Protein AF-A0A6P0IQH0-F1 (afdb_monomer_lite)

Structure (mmCIF, N/CA/C/O backbone):
data_AF-A0A6P0IQH0-F1
#
_entry.id   AF-A0A6P0IQH0-F1
#
loop_
_atom_site.group_PDB
_atom_site.id
_atom_site.type_symbol
_atom_site.label_atom_id
_atom_site.label_alt_id
_atom_site.label_comp_id
_atom_site.label_asym_id
_atom_site.label_entity_id
_atom_site.label_seq_id
_atom_site.pdbx_PDB_ins_code
_atom_site.Cartn_x
_atom_site.Cartn_y
_atom_site.Cartn_z
_atom_site.occupancy
_atom_site.B_iso_or_equiv
_atom_site.auth_seq_id
_atom_site.auth_comp_id
_atom_site.auth_asym_id
_atom_site.auth_atom_id
_atom_site.pdbx_PDB_model_num
ATOM 1 N N . ALA A 1 1 ? 4.541 5.870 0.757 1.00 50.22 1 ALA A N 1
ATOM 2 C CA . ALA A 1 1 ? 3.818 6.129 2.022 1.00 50.22 1 ALA A CA 1
ATOM 3 C C . ALA A 1 1 ? 2.571 5.247 2.067 1.00 50.22 1 ALA A C 1
ATOM 5 O O . ALA A 1 1 ? 1.857 5.208 1.075 1.00 50.22 1 ALA A O 1
ATOM 6 N N . GLN A 1 2 ? 2.334 4.503 3.152 1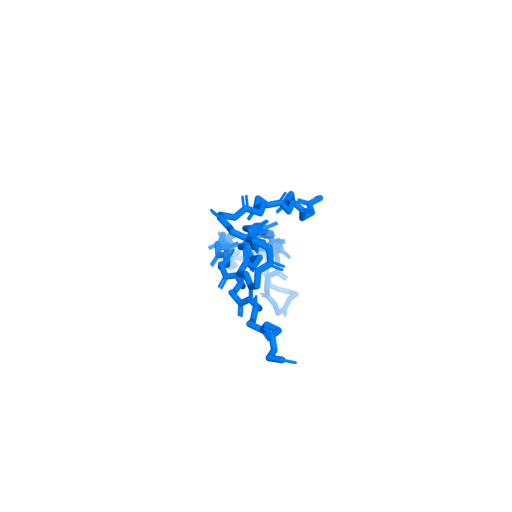.00 55.88 2 GLN A N 1
ATOM 7 C CA . GLN A 1 2 ? 1.111 3.702 3.332 1.00 55.88 2 GLN A CA 1
ATOM 8 C C . GLN A 1 2 ? 0.106 4.547 4.131 1.00 55.88 2 GLN A C 1
ATOM 10 O O . GLN A 1 2 ? 0.320 4.779 5.321 1.00 55.88 2 GLN A O 1
ATOM 15 N N . TYR A 1 3 ? -0.948 5.056 3.486 1.00 58.62 3 TYR A N 1
ATOM 16 C CA . TYR A 1 3 ? -2.018 5.784 4.181 1.00 58.62 3 TYR A CA 1
ATOM 17 C C . TYR A 1 3 ? -2.897 4.781 4.929 1.00 58.62 3 TYR A C 1
ATOM 19 O O . TYR A 1 3 ? -3.222 3.733 4.3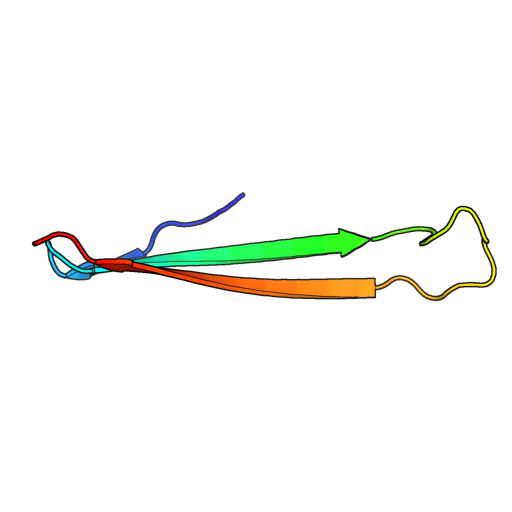87 1.00 58.62 3 TYR A O 1
ATOM 27 N N . LYS A 1 4 ? -3.259 5.068 6.179 1.00 57.50 4 LYS A N 1
ATOM 28 C CA . LYS A 1 4 ? -4.099 4.205 7.022 1.00 57.50 4 LYS A CA 1
ATOM 29 C C . LYS A 1 4 ? -5.495 4.820 7.104 1.00 57.50 4 LYS A C 1
ATOM 31 O O . LYS A 1 4 ? -5.654 5.847 7.753 1.00 57.50 4 LYS A O 1
ATOM 36 N N . PHE A 1 5 ? -6.485 4.202 6.465 1.00 64.81 5 PHE A N 1
ATOM 37 C CA . PHE A 1 5 ? -7.894 4.589 6.543 1.00 64.81 5 PHE A CA 1
ATOM 38 C C . PHE A 1 5 ? -8.613 3.701 7.570 1.00 64.81 5 PHE A C 1
ATOM 40 O O . PHE A 1 5 ? -8.874 2.524 7.290 1.00 64.81 5 PHE A O 1
ATOM 47 N N . PRO A 1 6 ? -8.909 4.209 8.778 1.00 62.16 6 PRO A N 1
ATOM 48 C CA . PRO A 1 6 ? -9.749 3.493 9.727 1.00 62.16 6 PRO A CA 1
ATOM 49 C C . PRO A 1 6 ? -11.207 3.536 9.244 1.00 62.16 6 PRO A C 1
ATOM 51 O O . PRO A 1 6 ? -11.862 4.568 9.343 1.00 62.16 6 PRO A O 1
ATOM 54 N N . ILE A 1 7 ? -11.712 2.416 8.716 1.00 61.38 7 ILE A N 1
ATOM 55 C CA . ILE A 1 7 ? -13.126 2.271 8.314 1.00 61.38 7 ILE A CA 1
ATOM 56 C C . ILE A 1 7 ? -14.012 2.103 9.565 1.00 61.38 7 ILE A C 1
ATOM 58 O O . ILE A 1 7 ? -15.171 2.499 9.582 1.00 61.38 7 ILE A O 1
ATOM 62 N N 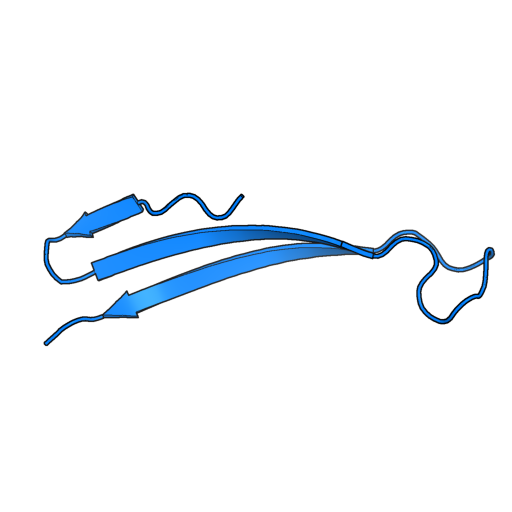. THR A 1 8 ? -13.462 1.519 10.635 1.00 65.06 8 THR A N 1
ATOM 63 C CA . THR A 1 8 ? -14.099 1.321 11.952 1.00 65.06 8 THR A CA 1
ATOM 64 C C . THR A 1 8 ? -13.009 1.156 13.025 1.00 65.06 8 THR A C 1
ATOM 66 O O . THR A 1 8 ? -11.854 0.904 12.684 1.00 65.06 8 THR A O 1
ATOM 69 N N . LYS A 1 9 ? -13.332 1.247 14.332 1.00 67.69 9 LYS A N 1
ATOM 70 C CA . LYS A 1 9 ? -12.344 1.059 15.433 1.00 67.69 9 LYS A CA 1
ATOM 71 C C . LYS A 1 9 ? -11.572 -0.273 15.356 1.00 67.69 9 LYS A C 1
ATOM 73 O O . LYS A 1 9 ? -10.460 -0.367 15.870 1.00 67.69 9 LYS A O 1
ATOM 78 N N . ASN A 1 10 ? -12.150 -1.268 14.688 1.00 74.19 10 ASN A N 1
ATOM 79 C CA . ASN A 1 10 ? -11.647 -2.634 14.584 1.00 74.19 10 ASN A CA 1
ATOM 80 C C . ASN A 1 10 ? -11.109 -2.988 13.189 1.00 74.19 10 ASN A C 1
ATOM 82 O O . ASN A 1 10 ? -10.560 -4.073 13.027 1.00 74.19 10 ASN A O 1
ATOM 86 N N . ILE A 1 11 ? -11.253 -2.108 12.189 1.00 74.00 11 ILE A N 1
ATOM 87 C CA . ILE A 1 11 ? -10.880 -2.388 10.794 1.00 74.00 11 ILE A CA 1
ATOM 88 C C . ILE A 1 11 ? -10.044 -1.236 10.245 1.00 74.00 11 ILE A C 1
ATOM 90 O O . ILE A 1 11 ? -10.518 -0.109 10.079 1.00 74.00 11 ILE A O 1
ATOM 94 N N . LEU A 1 12 ? -8.791 -1.544 9.926 1.00 81.56 12 LEU A N 1
ATOM 95 C CA . LEU A 1 12 ? -7.839 -0.617 9.333 1.00 81.56 12 LEU A CA 1
ATOM 96 C C . LEU A 1 12 ? -7.485 -1.066 7.918 1.00 81.56 12 LEU A C 1
ATOM 98 O O . LEU A 1 12 ? -6.924 -2.144 7.736 1.00 81.56 12 LEU A O 1
ATOM 102 N N . ILE A 1 13 ? -7.746 -0.217 6.927 1.00 81.25 13 ILE A N 1
ATOM 103 C CA . ILE A 1 13 ? -7.318 -0.444 5.545 1.00 81.25 13 ILE A CA 1
ATOM 104 C C . ILE A 1 13 ? -6.082 0.404 5.273 1.00 81.25 13 ILE A C 1
ATOM 106 O O . ILE A 1 13 ? -6.045 1.594 5.572 1.00 81.25 13 ILE A O 1
ATOM 110 N N . THR A 1 14 ? -5.051 -0.214 4.710 1.00 87.19 14 THR A N 1
ATOM 111 C CA . THR A 1 14 ? -3.782 0.437 4.398 1.00 87.19 14 THR A CA 1
ATOM 112 C C . THR A 1 14 ? -3.411 0.203 2.929 1.00 87.19 14 THR A C 1
ATOM 114 O O . THR A 1 14 ? -2.732 -0.786 2.626 1.00 87.19 14 THR A O 1
ATOM 117 N N . PRO A 1 15 ? -3.847 1.067 1.995 1.00 87.00 15 PRO A N 1
ATOM 118 C CA . PRO A 1 15 ? -3.379 1.034 0.615 1.00 87.00 15 PRO A CA 1
ATOM 119 C C . PRO A 1 15 ? -1.901 1.416 0.520 1.00 87.00 15 PRO A C 1
ATOM 121 O O . PRO A 1 15 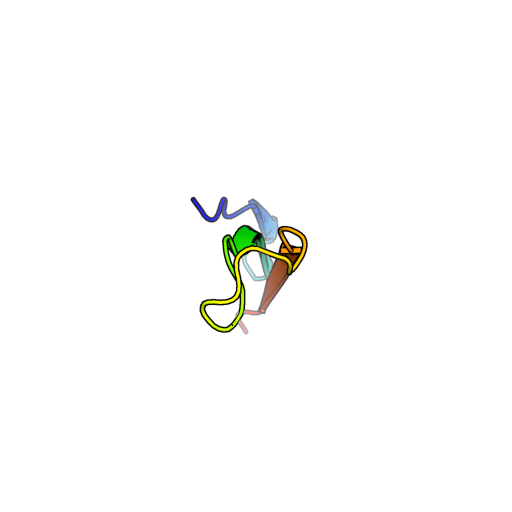? -1.429 2.341 1.186 1.00 87.00 15 PRO A O 1
ATOM 124 N N . GLY A 1 16 ? -1.170 0.709 -0.328 1.00 87.19 16 GLY A N 1
ATOM 125 C CA . GLY A 1 16 ? 0.196 1.023 -0.714 1.00 87.19 16 GLY A CA 1
ATOM 126 C C . GLY A 1 16 ? 0.398 0.751 -2.197 1.00 87.19 16 GLY A C 1
ATOM 127 O O . GLY A 1 16 ? -0.280 -0.086 -2.780 1.00 87.19 16 GLY A O 1
ATOM 128 N N . ALA A 1 17 ? 1.336 1.459 -2.803 1.00 88.94 17 ALA A N 1
ATOM 129 C CA . ALA A 1 17 ? 1.791 1.184 -4.154 1.00 88.94 17 ALA A CA 1
ATOM 130 C C . ALA A 1 17 ? 3.314 1.287 -4.182 1.00 88.94 17 ALA A C 1
ATOM 132 O O . ALA A 1 17 ? 3.893 2.080 -3.429 1.00 88.94 17 ALA A O 1
ATOM 133 N N . TYR A 1 18 ? 3.950 0.474 -5.015 1.00 85.06 18 TYR A N 1
ATOM 134 C CA . TYR A 1 18 ? 5.382 0.541 -5.274 1.00 85.06 18 TYR A CA 1
ATOM 135 C C . TYR A 1 18 ? 5.675 0.179 -6.727 1.00 85.06 18 TYR A C 1
ATOM 137 O O . TYR A 1 18 ? 4.873 -0.466 -7.403 1.00 85.06 18 TYR A O 1
ATOM 145 N N . VAL A 1 19 ? 6.824 0.644 -7.201 1.00 83.19 19 VAL A N 1
ATOM 146 C CA . VAL A 1 19 ? 7.275 0.472 -8.579 1.00 83.19 19 VAL A CA 1
ATOM 147 C C . VAL A 1 19 ? 8.586 -0.290 -8.550 1.00 83.19 19 VAL A C 1
ATOM 149 O O . VAL A 1 19 ? 9.464 0.033 -7.747 1.00 83.19 19 VAL A O 1
ATOM 152 N N . ILE A 1 20 ? 8.697 -1.308 -9.396 1.00 82.62 20 ILE A N 1
ATOM 153 C CA . ILE A 1 20 ? 9.934 -2.052 -9.612 1.00 82.62 20 ILE A CA 1
ATOM 154 C C . ILE A 1 20 ? 10.509 -1.572 -10.942 1.00 82.62 20 ILE A C 1
ATOM 156 O O . ILE A 1 20 ? 9.991 -1.904 -12.008 1.00 82.62 20 ILE A O 1
ATOM 160 N N . PHE A 1 21 ? 11.558 -0.759 -10.855 1.00 78.44 21 PHE A N 1
ATOM 161 C CA . PHE A 1 21 ? 12.368 -0.363 -12.003 1.00 78.44 21 PHE A CA 1
ATOM 162 C C . PHE A 1 21 ? 13.455 -1.412 -12.220 1.00 78.44 21 PHE A C 1
ATOM 164 O O . PHE A 1 21 ? 14.048 -1.861 -11.238 1.00 78.44 21 PHE A O 1
ATOM 171 N N . ASN A 1 22 ? 13.718 -1.770 -13.477 1.00 70.25 22 ASN A N 1
ATOM 172 C CA . ASN A 1 22 ? 14.746 -2.743 -13.846 1.00 70.25 22 ASN A CA 1
ATOM 173 C C . ASN A 1 22 ? 14.616 -4.082 -13.074 1.00 70.25 22 ASN A C 1
ATOM 175 O O . ASN A 1 22 ? 15.488 -4.461 -12.277 1.00 70.25 22 ASN A O 1
ATOM 179 N N . PRO A 1 23 ? 13.476 -4.783 -13.217 1.00 66.00 23 PRO A N 1
ATOM 180 C CA . PRO A 1 23 ? 13.304 -6.071 -12.567 1.00 66.00 23 PRO A CA 1
ATOM 181 C C . PRO A 1 23 ? 14.329 -7.069 -13.134 1.00 66.00 23 PRO A C 1
ATOM 183 O O . PRO A 1 23 ? 14.448 -7.240 -14.343 1.00 66.00 23 PRO A O 1
ATOM 186 N N . ASN A 1 24 ? 15.051 -7.748 -12.237 1.00 74.62 24 ASN A N 1
ATOM 187 C CA . ASN A 1 24 ? 16.137 -8.694 -12.539 1.00 74.62 24 ASN A CA 1
ATOM 188 C C . ASN A 1 24 ? 17.444 -8.107 -13.117 1.00 74.62 24 ASN A C 1
ATOM 190 O O . ASN A 1 24 ? 18.291 -8.895 -13.529 1.00 74.62 24 ASN A O 1
ATOM 194 N N . HIS A 1 25 ? 17.674 -6.786 -13.049 1.00 68.94 25 HIS A N 1
ATOM 195 C CA . HIS A 1 25 ? 18.904 -6.145 -13.565 1.00 68.94 25 HIS A CA 1
ATOM 196 C C . HIS A 1 25 ? 19.061 -6.256 -15.096 1.00 68.94 25 HIS A C 1
ATOM 198 O O . HIS A 1 25 ? 20.176 -6.306 -15.613 1.00 68.94 25 HIS A O 1
ATOM 204 N N . ASP A 1 26 ? 17.930 -6.330 -15.792 1.00 70.56 26 ASP A N 1
ATOM 205 C CA . ASP A 1 26 ? 17.813 -6.308 -17.240 1.00 70.56 26 ASP A CA 1
ATOM 206 C C . ASP A 1 26 ? 17.001 -5.072 -17.665 1.00 70.56 26 ASP A C 1
ATOM 208 O O . ASP A 1 26 ? 15.823 -4.920 -17.320 1.00 70.56 26 ASP A O 1
ATOM 212 N N . ASP A 1 27 ? 17.668 -4.180 -18.395 1.00 67.94 27 ASP A N 1
ATOM 213 C CA . ASP A 1 27 ? 17.154 -2.877 -18.814 1.00 67.94 27 ASP A CA 1
ATOM 214 C C . ASP A 1 27 ? 16.082 -2.994 -19.917 1.00 67.94 27 ASP A C 1
ATOM 216 O O . ASP A 1 27 ? 15.344 -2.032 -20.142 1.00 67.94 27 ASP A O 1
ATOM 220 N N . ASP A 1 28 ? 15.963 -4.163 -20.565 1.00 72.25 28 ASP A N 1
ATOM 221 C CA . ASP A 1 28 ? 14.904 -4.474 -21.536 1.00 72.25 28 ASP A CA 1
ATOM 222 C C . ASP A 1 28 ? 13.591 -4.897 -20.854 1.00 72.25 28 ASP A C 1
ATOM 224 O O . ASP A 1 28 ? 12.548 -4.993 -21.509 1.00 72.25 28 ASP A O 1
ATOM 228 N N . ASN A 1 29 ? 13.601 -5.139 -19.537 1.00 67.62 29 ASN A N 1
ATOM 229 C CA . ASN A 1 29 ? 12.377 -5.469 -18.823 1.00 67.62 29 ASN A CA 1
ATOM 230 C C . ASN A 1 29 ? 11.572 -4.217 -18.462 1.00 67.62 29 ASN A C 1
ATOM 232 O O . ASN A 1 29 ? 12.029 -3.314 -17.754 1.00 67.62 29 ASN A O 1
ATOM 236 N N . ASP A 1 30 ? 10.304 -4.232 -18.8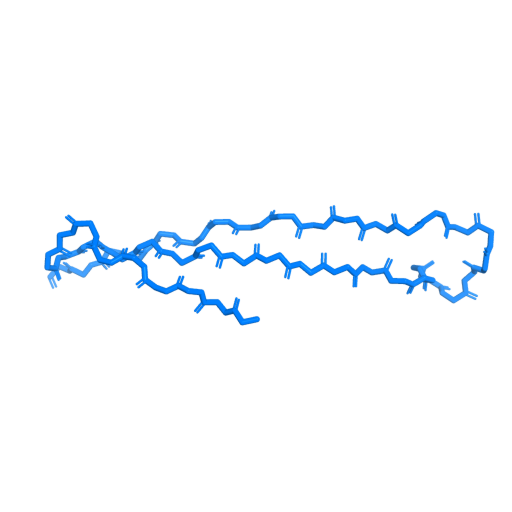67 1.00 70.69 30 ASP A N 1
ATOM 237 C CA . ASP A 1 30 ? 9.353 -3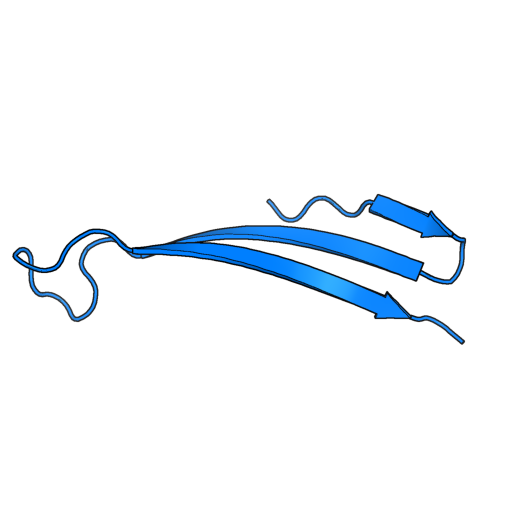.170 -18.571 1.00 70.69 30 ASP A CA 1
ATOM 238 C C . ASP A 1 30 ? 9.195 -2.912 -17.061 1.00 70.69 30 ASP A C 1
ATOM 240 O O . ASP A 1 30 ? 9.200 -3.813 -16.216 1.00 70.69 30 ASP A O 1
ATOM 244 N N . THR A 1 31 ? 9.000 -1.637 -16.717 1.00 78.69 31 THR A N 1
ATOM 245 C CA . THR A 1 31 ? 8.760 -1.198 -15.336 1.00 78.69 31 THR A CA 1
ATOM 246 C C . THR A 1 31 ? 7.447 -1.772 -14.801 1.00 78.69 31 THR A C 1
ATOM 248 O O . THR A 1 31 ? 6.377 -1.551 -15.372 1.00 78.69 31 THR A O 1
ATOM 251 N N . ILE A 1 32 ? 7.503 -2.444 -13.648 1.00 82.12 32 ILE A N 1
ATOM 252 C CA . ILE A 1 32 ? 6.337 -3.106 -13.049 1.00 82.12 32 ILE A CA 1
ATOM 253 C C . ILE A 1 32 ? 5.715 -2.205 -11.981 1.00 82.12 32 ILE A C 1
ATOM 255 O O . ILE A 1 32 ? 6.361 -1.833 -10.998 1.00 82.12 32 ILE A O 1
ATOM 259 N N . TRP A 1 33 ? 4.425 -1.906 -12.135 1.00 85.50 33 TRP A N 1
ATOM 260 C CA . TRP A 1 33 ? 3.631 -1.163 -11.156 1.00 85.50 33 TRP A CA 1
ATOM 261 C C . TRP A 1 33 ? 2.840 -2.123 -10.274 1.00 85.50 33 TRP A C 1
ATOM 263 O O . TRP A 1 33 ? 2.056 -2.928 -10.774 1.00 85.50 33 TRP A O 1
ATOM 273 N N . VAL A 1 34 ? 3.005 -2.020 -8.954 1.00 87.31 34 VAL A N 1
ATOM 274 C CA . VAL A 1 34 ? 2.311 -2.887 -7.996 1.00 87.31 34 VAL A CA 1
ATOM 275 C C . VAL A 1 34 ? 1.454 -2.056 -7.051 1.00 87.31 34 VAL A C 1
ATOM 277 O O . VAL A 1 34 ? 1.955 -1.246 -6.271 1.00 87.31 34 VAL A O 1
ATOM 280 N N . GLY A 1 35 ? 0.143 -2.291 -7.097 1.00 91.56 35 GLY A N 1
ATOM 281 C CA . GLY A 1 35 ? -0.815 -1.809 -6.105 1.00 91.56 35 GLY A CA 1
ATOM 282 C C . GLY A 1 35 ? -1.101 -2.886 -5.058 1.00 91.56 35 GLY A C 1
ATOM 283 O O . GLY A 1 35 ? -1.263 -4.056 -5.390 1.00 91.56 35 GLY A O 1
ATOM 284 N N . ALA A 1 36 ? -1.185 -2.500 -3.789 1.00 89.06 36 ALA A N 1
ATOM 285 C CA . ALA A 1 36 ? -1.473 -3.397 -2.678 1.00 89.06 36 ALA A CA 1
ATOM 286 C C . ALA A 1 36 ? -2.483 -2.771 -1.708 1.00 89.06 36 ALA A C 1
ATOM 288 O O . ALA A 1 36 ? -2.397 -1.594 -1.361 1.00 89.06 36 ALA A O 1
ATOM 289 N N . ILE A 1 37 ? -3.416 -3.580 -1.206 1.00 88.94 37 ILE A N 1
ATOM 290 C CA . ILE A 1 37 ? -4.369 -3.176 -0.165 1.00 88.94 37 ILE A CA 1
ATOM 291 C C . ILE A 1 37 ? -4.225 -4.139 1.008 1.00 88.94 37 ILE A C 1
ATOM 293 O O . ILE A 1 37 ? -4.398 -5.345 0.857 1.00 88.94 37 ILE A O 1
ATOM 297 N N . ARG A 1 38 ? -3.896 -3.608 2.190 1.00 88.50 38 ARG A N 1
ATOM 298 C CA . ARG A 1 38 ? -3.780 -4.395 3.424 1.00 88.50 38 ARG A CA 1
ATOM 299 C C . ARG A 1 38 ? -4.946 -4.086 4.354 1.00 88.50 38 ARG A C 1
ATOM 301 O O . ARG A 1 38 ? -5.065 -2.946 4.792 1.00 88.50 38 ARG A O 1
ATOM 308 N N . THR A 1 39 ? -5.741 -5.087 4.710 1.00 86.69 39 THR A N 1
ATOM 309 C CA . THR A 1 39 ? -6.822 -4.947 5.698 1.00 86.69 39 THR A CA 1
ATOM 310 C C . THR A 1 39 ? -6.404 -5.605 7.009 1.00 86.69 39 THR A C 1
ATOM 312 O O . THR A 1 39 ? -6.021 -6.772 7.028 1.00 86.69 39 THR A O 1
ATOM 315 N N . THR A 1 40 ? -6.432 -4.860 8.111 1.00 86.75 40 THR A N 1
ATOM 316 C CA . THR A 1 40 ? -6.083 -5.332 9.457 1.00 86.75 40 THR A CA 1
ATOM 317 C C . THR A 1 40 ? -7.315 -5.289 10.350 1.00 86.75 40 THR A C 1
ATOM 319 O O . THR A 1 40 ? -7.901 -4.223 10.538 1.00 86.75 40 THR A O 1
ATOM 322 N N . PHE A 1 41 ? -7.663 -6.439 10.926 1.00 84.88 41 PHE A N 1
ATOM 323 C CA . PHE A 1 41 ? -8.769 -6.603 11.866 1.00 84.88 41 PHE A CA 1
ATOM 324 C C . PHE A 1 41 ? -8.221 -6.708 13.293 1.00 84.88 41 PHE A C 1
ATOM 326 O O . PHE A 1 41 ? -7.252 -7.429 13.528 1.00 84.88 41 PHE A O 1
ATOM 333 N N . LYS A 1 42 ? -8.811 -5.970 14.235 1.00 80.94 42 LYS A N 1
ATOM 334 C CA . LYS A 1 42 ? -8.503 -6.045 15.670 1.00 80.94 42 LYS A CA 1
ATOM 335 C C . LYS A 1 42 ? -9.744 -6.528 16.416 1.00 80.94 42 LYS A C 1
ATOM 337 O O . LYS A 1 42 ? -10.790 -5.886 16.301 1.00 80.94 42 LYS A O 1
ATOM 342 N N . PHE A 1 43 ? -9.603 -7.628 17.148 1.00 81.44 43 PHE A N 1
ATOM 343 C CA . PHE A 1 43 ? -10.653 -8.260 17.950 1.00 81.44 43 PHE A CA 1
ATOM 344 C C . PHE A 1 43 ? -10.448 -7.946 19.428 1.00 81.44 43 PHE A C 1
ATOM 346 O O . PHE A 1 43 ? -9.266 -7.891 19.842 1.00 81.44 43 PHE A O 1
#

Foldseek 3Di:
DWDWDPPDPFKIKTKDKDKDQCVPVDNPDDIDIDIDIDIGGDD

Radius of gyration: 15.23 Å; chains: 1; bounding box: 33×15×40 Å

Secondary structure (DSSP, 8-state):
----EEEETTEEEEEEEEEESSGGG-TTSPPEEEEEEEEEE--

pLDDT: mean 76.17, std 10.75, range [50.22, 91.56]

Sequence (43 aa):
AQYKFPITKNILITPGAYVIFNPNHDDDNDTIWVGAIRTTFKF